Prot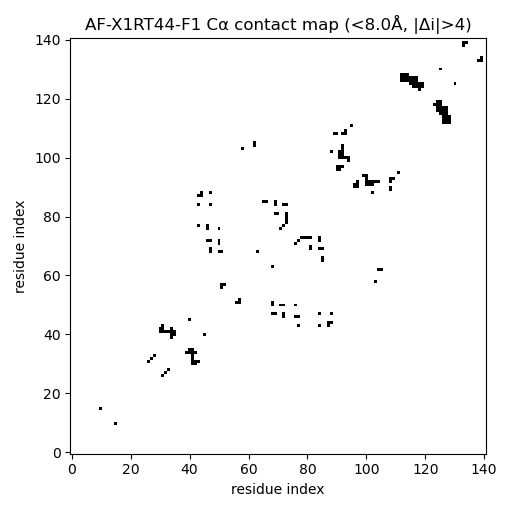ein AF-X1RT44-F1 (afdb_monomer)

Sequence (141 aa):
MDEDIKKEETRTIESEMKRAFIDYSMSVIMSRALPDVRDGLKPVHRRILYAMNDMGMTHEKAYKKSARIVGETLGKYHPHGDQAVYDSMVRMAQEFSLRYPLVDGQGNFGCFTKDTKVALTDGRNLSFEELIEESRKGIKN

Foldseek 3Di:
DDDPPPDDDDDDPVVVVVVVVCVVVVCCVPQPDAADPVPRDHQLVVLLVVLCVVVVVDPVDDDDDLVVSLVSSCVPPNVDDSVVNSLSLLLLCDVVNDVDRPDPDPDDSDDPQQPQFDQDPVRDGDGVVRVVVCVVVVNDD

Nearest PDB structures (foldseek):
  6qx2-assembly2_J  TM=9.831E-01  e=4.732E-11  Staphylococcus aureus
  5cdn-assembly2_R  TM=9.763E-01  e=5.640E-11  Staphylococcus aureus
  6fqv-assembly1_C  TM=9.835E-01  e=1.073E-10  Staphylococcus aureus subsp. aureus N315
  5cdo-assembly2_R  TM=9.773E-01  e=8.011E-11  Staphylococcus aureus subsp. aureus N315
  6qx2-assembly1_A  TM=9.821E-01  e=1.279E-10  Staphylococcus aureus

Solvent-accessible surface area (backbone atoms only — not comparable to full-atom values): 8747 Å² total; per-residue (Å²): 138,79,79,84,74,78,79,80,80,87,73,57,66,69,61,49,52,54,48,56,50,49,57,51,51,53,48,39,50,69,64,53,72,44,53,43,90,90,76,65,44,30,58,68,58,52,39,47,56,48,41,36,54,76,73,61,67,46,93,89,52,80,89,72,64,65,67,56,57,41,49,50,21,37,75,74,71,38,96,60,65,63,64,64,50,46,53,53,50,42,48,32,39,24,67,90,75,26,99,72,52,83,41,91,72,93,76,90,68,78,64,84,44,56,80,45,57,44,79,44,97,87,75,48,71,44,21,53,52,57,49,53,51,39,48,74,72,66,57,76,131

Structure (mmCIF, N/CA/C/O backbone):
data_AF-X1RT44-F1
#
_entry.id   AF-X1RT44-F1
#
loop_
_atom_site.group_PDB
_atom_site.id
_atom_site.type_symbol
_atom_site.label_atom_id
_atom_site.label_alt_id
_atom_site.label_comp_id
_atom_site.label_asym_id
_atom_site.label_entity_id
_atom_site.label_seq_id
_atom_site.pdbx_PDB_ins_code
_atom_site.Cartn_x
_atom_site.Cartn_y
_atom_site.Cartn_z
_atom_site.occupancy
_atom_site.B_iso_or_equiv
_atom_site.auth_seq_id
_atom_site.auth_comp_id
_atom_site.auth_asym_id
_atom_site.auth_atom_id
_atom_site.pdbx_PDB_model_num
ATOM 1 N N . MET A 1 1 ? -39.306 34.942 14.128 1.00 47.59 1 MET A N 1
ATOM 2 C CA . MET A 1 1 ? -37.873 34.871 13.769 1.00 47.59 1 MET A CA 1
ATOM 3 C C . MET A 1 1 ? -37.251 34.133 14.933 1.00 47.59 1 MET A C 1
ATOM 5 O O . MET A 1 1 ? -36.691 34.750 15.823 1.00 47.59 1 MET A O 1
ATOM 9 N N . ASP A 1 2 ? -37.569 32.843 15.009 1.00 46.25 2 ASP A N 1
ATOM 10 C CA . ASP A 1 2 ? -37.251 31.999 16.155 1.00 46.25 2 ASP A CA 1
ATOM 11 C C . ASP A 1 2 ? -35.874 31.402 15.908 1.00 46.25 2 ASP A C 1
ATOM 13 O O . ASP A 1 2 ? -35.640 30.751 14.891 1.00 46.25 2 ASP A O 1
ATOM 17 N N . GLU A 1 3 ? -34.943 31.737 16.793 1.00 57.00 3 GLU A N 1
ATOM 18 C CA . GLU A 1 3 ? -33.577 31.242 16.763 1.00 57.00 3 GLU A CA 1
ATOM 19 C C . GLU A 1 3 ? -33.584 29.726 16.988 1.00 57.00 3 GLU A C 1
ATOM 21 O O . GLU A 1 3 ? -34.063 29.235 18.012 1.00 57.00 3 GLU A O 1
ATOM 26 N N . ASP A 1 4 ? -33.030 28.981 16.030 1.00 58.16 4 ASP A N 1
ATOM 27 C CA . ASP A 1 4 ? -32.681 27.570 16.180 1.00 58.16 4 ASP A CA 1
ATOM 28 C C . ASP A 1 4 ? -31.611 27.428 17.275 1.00 58.16 4 ASP A C 1
ATOM 30 O O . ASP A 1 4 ? -30.402 27.424 17.019 1.00 58.16 4 ASP A O 1
ATOM 34 N N . ILE A 1 5 ? -32.054 27.325 18.528 1.00 60.72 5 ILE A N 1
ATOM 35 C CA . ILE A 1 5 ? -31.194 26.994 19.663 1.00 60.72 5 ILE A CA 1
ATOM 36 C C . ILE A 1 5 ? -30.659 25.579 19.419 1.00 60.72 5 ILE A C 1
ATOM 38 O O . ILE A 1 5 ? -31.374 24.587 19.580 1.00 60.72 5 ILE A O 1
ATOM 42 N N . LYS A 1 6 ? -29.383 25.475 19.023 1.00 62.50 6 LYS A N 1
ATOM 43 C CA . LYS A 1 6 ? -28.656 24.202 18.963 1.00 62.50 6 LYS A CA 1
ATOM 44 C C . LYS A 1 6 ? -28.760 23.521 20.325 1.00 62.50 6 LYS A C 1
ATOM 46 O O . LYS A 1 6 ? -28.159 23.965 21.298 1.00 62.50 6 LYS A O 1
ATOM 51 N N . LYS A 1 7 ? -29.533 22.438 20.384 1.00 63.66 7 LYS A N 1
ATOM 52 C CA . LYS A 1 7 ? -29.657 21.586 21.566 1.00 63.66 7 LYS A CA 1
ATOM 53 C C . LYS A 1 7 ? -28.289 20.964 21.848 1.00 63.66 7 LYS A C 1
ATOM 55 O O . LYS A 1 7 ? -27.820 20.125 21.081 1.00 63.66 7 LYS A O 1
ATOM 60 N N . GLU A 1 8 ? -27.632 21.413 22.908 1.00 69.19 8 GLU A N 1
ATOM 61 C CA . GLU A 1 8 ? -26.353 20.861 23.343 1.00 69.19 8 GLU A CA 1
ATOM 62 C C . GLU A 1 8 ? -26.623 19.500 24.011 1.00 69.19 8 GLU A C 1
ATOM 64 O O . GLU A 1 8 ? -27.145 19.422 25.123 1.00 69.19 8 GLU A O 1
ATOM 69 N N . GLU A 1 9 ? -26.372 18.405 23.286 1.00 76.56 9 GLU A N 1
ATOM 70 C CA . GLU A 1 9 ? -26.477 17.048 23.833 1.00 76.56 9 GLU A CA 1
ATOM 71 C C . GLU A 1 9 ? -25.324 16.799 24.810 1.00 76.56 9 GLU A C 1
ATOM 73 O O . GLU A 1 9 ? -24.178 16.583 24.409 1.00 76.56 9 GLU A O 1
ATOM 78 N N . THR A 1 10 ? -25.626 16.780 26.106 1.00 81.50 10 THR A N 1
ATOM 79 C CA . THR A 1 10 ? -24.693 16.298 27.123 1.00 81.50 10 THR A CA 1
ATOM 80 C C . THR A 1 10 ? -24.521 14.788 26.992 1.00 81.50 10 THR A C 1
ATOM 82 O O . THR A 1 10 ? -25.464 14.009 27.129 1.00 81.50 10 THR A O 1
ATOM 85 N N . ARG A 1 11 ? -23.288 14.360 26.721 1.00 83.12 11 ARG A N 1
ATOM 86 C CA . ARG A 1 11 ? -22.910 12.949 26.589 1.00 83.12 11 ARG A CA 1
ATOM 87 C C . ARG A 1 11 ? -22.016 12.534 27.746 1.00 83.12 11 ARG A C 1
ATOM 89 O O . ARG A 1 11 ? -21.122 13.279 28.145 1.00 83.12 11 ARG A O 1
ATOM 96 N N . THR A 1 12 ? -22.244 11.343 28.294 1.00 91.69 12 THR A N 1
ATOM 97 C CA . THR A 1 12 ? -21.382 10.826 29.363 1.00 91.69 12 THR A CA 1
ATOM 98 C C . THR A 1 12 ? -20.059 10.349 28.773 1.00 91.69 12 THR A C 1
ATOM 100 O O . THR A 1 12 ? -20.040 9.674 27.744 1.00 91.69 12 THR A O 1
ATOM 103 N N . ILE A 1 13 ? -18.947 10.664 29.443 1.00 92.12 13 ILE A N 1
ATOM 104 C CA . ILE A 1 13 ? -17.603 10.279 28.983 1.00 92.12 13 ILE A CA 1
ATOM 105 C C . ILE A 1 13 ? -17.506 8.762 28.792 1.00 92.12 13 ILE A C 1
ATOM 107 O O . ILE A 1 13 ? -16.982 8.302 27.785 1.00 92.12 13 ILE A O 1
ATOM 111 N N . GLU A 1 14 ? -18.060 7.978 29.717 1.00 93.81 14 GLU A N 1
ATOM 112 C CA . GLU A 1 14 ? -18.010 6.516 29.657 1.00 93.81 14 GLU A CA 1
ATOM 113 C C . GLU A 1 14 ? -18.717 5.951 28.412 1.00 93.81 14 GLU A C 1
ATOM 115 O O . GLU A 1 14 ? -18.182 5.068 27.735 1.00 93.81 14 GLU A O 1
ATOM 120 N N . SER A 1 15 ? -19.891 6.493 28.059 1.00 90.69 15 SER A N 1
ATOM 121 C CA . SER A 1 15 ? -20.630 6.050 26.871 1.00 90.69 15 SER A CA 1
ATOM 122 C C . SER A 1 15 ? -19.931 6.455 25.572 1.00 90.69 15 SER A C 1
ATOM 124 O O . SER A 1 15 ? -19.809 5.630 24.662 1.00 90.69 15 SER A O 1
ATOM 126 N N . GLU A 1 16 ? -19.400 7.677 25.500 1.00 93.06 16 GLU A N 1
ATOM 127 C CA . GLU A 1 16 ? -18.677 8.165 24.323 1.00 93.06 16 GLU A CA 1
ATOM 128 C C . GLU A 1 16 ? -17.344 7.456 24.127 1.00 93.06 16 GLU A C 1
ATOM 130 O O . GLU A 1 16 ? -17.030 7.061 23.007 1.00 93.06 16 GLU A O 1
ATOM 135 N N . MET A 1 17 ? -16.585 7.205 25.197 1.00 95.19 17 MET A N 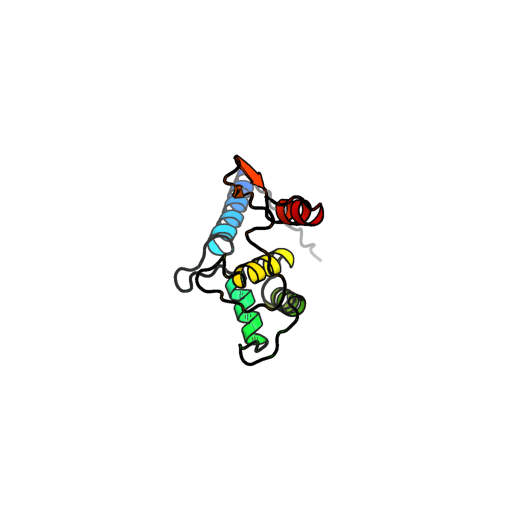1
ATOM 136 C CA . MET A 1 17 ? -15.339 6.443 25.109 1.00 95.19 17 MET A CA 1
ATOM 137 C C . MET A 1 17 ? -15.588 5.034 24.578 1.00 95.19 17 MET A C 1
ATOM 139 O O . MET A 1 17 ? -14.888 4.590 23.668 1.00 95.19 17 MET A O 1
ATOM 143 N N . LYS A 1 18 ? -16.606 4.335 25.099 1.00 94.06 18 LYS A N 1
ATOM 144 C CA . LYS A 1 18 ? -16.953 2.989 24.631 1.00 94.06 18 LYS A CA 1
ATOM 145 C C . LYS A 1 18 ? -17.365 3.000 23.160 1.00 94.06 18 LYS A C 1
ATOM 147 O O . LYS A 1 18 ? -16.902 2.155 22.394 1.00 94.06 18 LYS A O 1
ATOM 152 N N . ARG A 1 19 ? -18.201 3.959 22.758 1.00 93.94 19 ARG A N 1
ATOM 153 C CA . ARG A 1 19 ? -18.652 4.106 21.371 1.00 93.94 19 ARG A CA 1
ATOM 154 C C . ARG A 1 19 ? -17.491 4.415 20.427 1.00 93.94 19 ARG A C 1
ATOM 156 O O . ARG A 1 19 ? -17.280 3.671 19.477 1.00 93.94 19 ARG A O 1
ATOM 163 N N . ALA A 1 20 ? -16.714 5.458 20.714 1.00 94.38 20 ALA A N 1
ATOM 164 C CA . ALA A 1 20 ? -15.588 5.877 19.882 1.00 94.38 20 ALA A CA 1
ATOM 165 C C . ALA A 1 20 ? -14.541 4.764 19.740 1.00 94.38 20 ALA A C 1
ATOM 167 O O . ALA A 1 20 ? -14.015 4.536 18.648 1.00 94.38 20 ALA A O 1
ATOM 168 N N . PHE A 1 21 ? -14.274 4.033 20.827 1.00 95.69 21 PHE A N 1
ATOM 169 C CA . PHE A 1 21 ? -13.376 2.886 20.797 1.00 95.69 21 PHE A CA 1
ATOM 170 C C . PHE A 1 21 ? -13.890 1.783 19.867 1.00 95.69 21 PHE A C 1
ATOM 172 O O . PHE A 1 21 ? -13.132 1.294 19.028 1.00 95.69 21 PHE A O 1
ATOM 179 N N . ILE A 1 22 ? -15.164 1.398 19.985 1.00 96.25 22 ILE A N 1
ATOM 180 C CA . ILE A 1 22 ? -15.768 0.369 19.129 1.00 96.25 22 ILE A CA 1
ATOM 181 C C . ILE 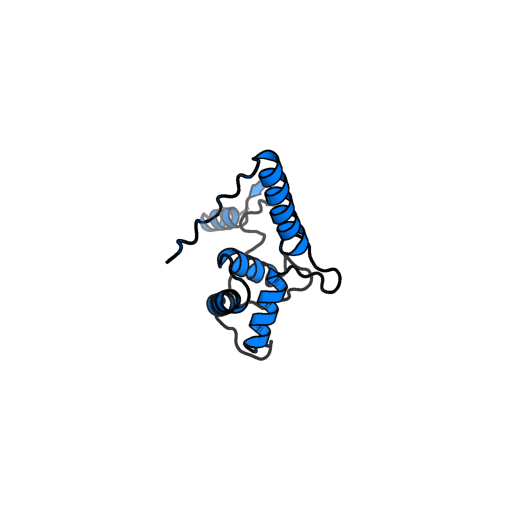A 1 22 ? -15.780 0.816 17.662 1.00 96.25 22 ILE A C 1
ATOM 183 O O . ILE A 1 22 ? -15.322 0.055 16.812 1.00 96.25 22 ILE A O 1
ATOM 187 N N . ASP A 1 23 ? -16.214 2.043 17.364 1.00 95.06 23 ASP A N 1
ATOM 188 C CA . ASP A 1 23 ? -16.304 2.565 15.994 1.00 95.06 23 ASP A CA 1
ATOM 189 C C . ASP A 1 23 ? -14.928 2.568 15.309 1.00 95.06 23 ASP A C 1
ATOM 191 O O . ASP A 1 23 ? -14.766 2.063 14.190 1.00 95.06 23 ASP A O 1
ATOM 195 N N . TYR A 1 24 ? -13.898 3.057 16.007 1.00 94.69 24 TYR A N 1
ATOM 196 C CA . TYR A 1 24 ? -12.536 3.037 15.484 1.00 94.69 24 TYR A CA 1
ATOM 197 C C . TYR A 1 24 ? -12.018 1.606 15.318 1.00 94.69 24 TYR A C 1
ATOM 199 O O . TYR A 1 24 ? -11.512 1.262 14.248 1.00 94.69 24 TYR A O 1
ATOM 207 N N . SER A 1 25 ? -12.182 0.750 16.328 1.00 96.38 25 SER A N 1
ATOM 208 C CA . SER A 1 25 ? -11.662 -0.625 16.300 1.00 96.38 25 SER A CA 1
ATOM 209 C C . SER A 1 25 ? -12.275 -1.424 15.156 1.00 96.38 25 SER A C 1
ATOM 211 O O . SER A 1 25 ? -11.570 -2.087 14.395 1.00 96.38 25 SER A O 1
ATOM 213 N N . MET A 1 26 ? -13.585 -1.292 14.982 1.00 95.06 26 MET A N 1
ATOM 214 C CA . MET A 1 26 ? -14.350 -1.959 13.939 1.00 95.06 26 MET A CA 1
ATOM 215 C C . MET A 1 26 ? -13.909 -1.473 12.548 1.00 95.06 26 MET A C 1
ATOM 217 O O . MET A 1 26 ? -13.663 -2.287 11.653 1.00 95.06 26 MET A O 1
ATOM 221 N N . SER A 1 27 ? -13.667 -0.164 12.385 1.00 92.69 27 SER A N 1
ATOM 222 C CA . SER A 1 27 ? -13.103 0.394 11.146 1.00 92.69 27 SER A CA 1
ATOM 223 C C . SER A 1 27 ? -11.703 -0.149 10.822 1.00 92.69 27 SER A C 1
ATOM 225 O O . SER A 1 27 ? -11.400 -0.437 9.662 1.00 92.69 27 SER A O 1
ATOM 227 N N . VAL A 1 28 ? -10.850 -0.339 11.835 1.00 93.88 28 VAL A N 1
ATOM 228 C CA . VAL A 1 28 ? -9.493 -0.873 11.659 1.00 93.88 28 VAL A CA 1
ATOM 229 C C . VAL A 1 28 ? -9.545 -2.332 11.227 1.00 93.88 28 VAL A C 1
ATOM 231 O O . VAL A 1 28 ? -8.849 -2.707 10.282 1.00 93.88 28 VAL A O 1
ATOM 234 N N . ILE A 1 29 ? -10.374 -3.141 11.889 1.00 92.81 29 ILE A N 1
ATOM 235 C CA . ILE A 1 29 ? -10.500 -4.575 11.617 1.00 92.81 29 ILE A CA 1
ATOM 236 C C . ILE A 1 29 ? -10.977 -4.801 10.182 1.00 92.81 29 ILE A C 1
ATOM 238 O O . ILE A 1 29 ? -10.310 -5.507 9.426 1.00 92.81 29 ILE A O 1
ATOM 242 N N . MET A 1 30 ? -12.081 -4.162 9.790 1.00 89.38 30 MET A N 1
ATOM 243 C CA . MET A 1 30 ? -12.719 -4.426 8.496 1.00 89.38 30 MET A CA 1
ATOM 244 C C . MET A 1 30 ? -12.043 -3.716 7.323 1.00 89.38 30 MET A C 1
ATOM 246 O O . MET A 1 30 ? -11.937 -4.282 6.239 1.00 89.38 30 MET A O 1
ATOM 250 N N . SER A 1 31 ? -11.580 -2.479 7.517 1.00 88.31 31 SER A N 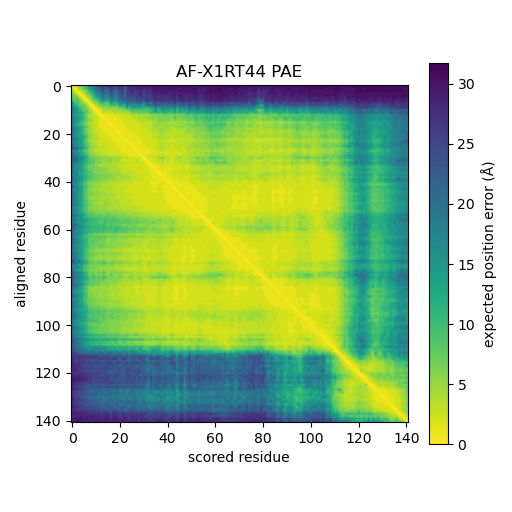1
ATOM 251 C CA . SER A 1 31 ? -11.202 -1.600 6.399 1.00 88.31 31 SER A CA 1
ATOM 252 C C . SER A 1 31 ? -9.709 -1.281 6.329 1.00 88.31 31 SER A C 1
ATOM 254 O O . SER A 1 31 ? -9.298 -0.457 5.508 1.00 88.31 31 SER A O 1
ATOM 256 N N . ARG A 1 32 ? -8.869 -1.912 7.162 1.00 91.38 32 ARG A N 1
ATOM 257 C CA . ARG A 1 32 ? -7.422 -1.637 7.172 1.00 91.38 32 ARG A CA 1
ATOM 258 C C . ARG A 1 32 ? -6.563 -2.871 7.423 1.00 91.38 32 ARG A C 1
ATOM 260 O O . ARG A 1 32 ? -5.642 -3.134 6.654 1.00 91.38 32 ARG A O 1
ATOM 267 N N . ALA A 1 33 ? -6.820 -3.586 8.513 1.00 91.31 33 ALA A N 1
ATOM 268 C CA . ALA A 1 33 ? -5.891 -4.572 9.046 1.00 91.31 33 ALA A CA 1
ATOM 269 C C . ALA A 1 33 ? -5.997 -5.931 8.350 1.00 91.31 33 ALA A C 1
ATOM 271 O O . ALA A 1 33 ? -4.961 -6.476 7.950 1.00 91.31 33 ALA A O 1
ATOM 272 N N . LEU A 1 34 ? -7.218 -6.456 8.201 1.00 93.56 34 LEU A N 1
ATOM 273 C CA . LEU A 1 34 ? -7.462 -7.797 7.676 1.00 93.56 34 LEU A CA 1
ATOM 274 C C . LEU A 1 34 ? -7.719 -7.783 6.158 1.00 93.56 34 LEU A C 1
ATOM 276 O O . LEU A 1 34 ? -8.342 -6.849 5.648 1.00 93.56 34 LEU A O 1
ATOM 280 N N . PRO A 1 35 ? -7.212 -8.786 5.420 1.00 95.44 35 PRO A N 1
ATOM 281 C CA . PRO A 1 35 ? -7.555 -8.982 4.016 1.00 95.44 35 PRO A CA 1
ATOM 282 C C . PRO A 1 35 ? -8.950 -9.603 3.855 1.00 95.44 35 PRO A C 1
ATOM 284 O O . PRO A 1 35 ? -9.456 -10.265 4.761 1.00 95.44 35 PRO A O 1
ATOM 287 N N . ASP A 1 36 ? -9.549 -9.422 2.679 1.00 95.19 36 ASP A N 1
ATOM 288 C CA . ASP A 1 36 ? -10.775 -10.134 2.300 1.00 95.19 36 ASP A CA 1
ATOM 289 C C . ASP A 1 36 ? -10.438 -11.577 1.891 1.00 95.19 36 ASP A C 1
ATOM 291 O O . ASP A 1 36 ? -9.420 -11.825 1.249 1.00 95.19 36 ASP A O 1
ATOM 295 N N . VAL A 1 37 ? -11.283 -12.542 2.254 1.00 96.56 37 VAL A N 1
ATOM 296 C CA . VAL A 1 37 ? -11.058 -13.969 1.967 1.00 96.56 37 VAL A CA 1
ATOM 297 C C . VAL A 1 37 ? -11.116 -14.299 0.472 1.00 96.56 37 VAL A C 1
ATOM 299 O O . VAL A 1 37 ? -10.507 -15.269 0.032 1.00 96.56 37 VAL A O 1
ATOM 302 N N . ARG A 1 38 ? -11.844 -13.504 -0.319 1.00 96.88 38 ARG A N 1
ATOM 303 C CA . ARG A 1 38 ? -12.091 -13.788 -1.740 1.00 96.88 38 ARG A CA 1
ATOM 304 C C . ARG A 1 38 ? -10.880 -13.498 -2.615 1.00 96.88 38 ARG A C 1
ATOM 306 O O . ARG A 1 38 ? -10.651 -14.210 -3.584 1.00 96.88 38 ARG A O 1
ATOM 313 N N . ASP A 1 39 ? -10.141 -12.442 -2.288 1.00 95.25 39 ASP A N 1
ATOM 314 C CA . ASP A 1 39 ? -8.985 -11.987 -3.065 1.00 95.25 39 ASP A CA 1
ATOM 315 C C . ASP A 1 39 ? -7.674 -11.972 -2.264 1.00 95.25 39 ASP A C 1
ATOM 317 O O . ASP A 1 39 ? -6.603 -11.826 -2.845 1.00 95.25 39 ASP A O 1
ATOM 321 N N . GLY A 1 40 ? -7.726 -12.128 -0.939 1.00 94.38 40 GLY A N 1
ATOM 322 C CA . GLY A 1 40 ? -6.557 -12.045 -0.065 1.00 94.38 40 GLY A CA 1
ATOM 323 C C . GLY A 1 40 ? -5.975 -10.633 0.058 1.00 94.38 40 GLY A C 1
ATOM 324 O O . GLY A 1 40 ? -4.886 -10.465 0.612 1.00 94.38 40 GLY A O 1
ATOM 325 N N . LEU A 1 41 ? -6.664 -9.597 -0.435 1.00 96.00 41 LEU A N 1
ATOM 326 C CA . LEU A 1 41 ? -6.141 -8.236 -0.508 1.00 96.00 41 LEU A CA 1
ATOM 327 C C . LEU A 1 41 ? -6.693 -7.344 0.604 1.00 96.00 41 LEU A C 1
ATOM 329 O O . LEU A 1 41 ? -7.892 -7.301 0.899 1.00 96.00 41 LEU A O 1
ATOM 333 N N . LYS A 1 42 ? -5.796 -6.535 1.177 1.00 95.25 42 LYS A N 1
ATOM 334 C CA . LYS A 1 42 ? -6.179 -5.397 2.016 1.00 95.25 42 LYS A CA 1
ATOM 335 C C . LYS A 1 42 ? -6.746 -4.270 1.144 1.00 95.25 42 LYS A C 1
ATOM 337 O O . LYS A 1 42 ? -6.360 -4.152 -0.024 1.00 95.25 42 LYS A O 1
ATOM 342 N N . PRO A 1 43 ? -7.580 -3.371 1.698 1.00 95.00 43 PRO A N 1
ATOM 343 C CA . PRO A 1 43 ? -8.172 -2.277 0.926 1.00 95.00 43 PRO A CA 1
ATOM 344 C C . PRO A 1 43 ? -7.159 -1.384 0.198 1.00 95.00 43 PRO A C 1
ATOM 346 O O . PRO A 1 43 ? -7.442 -0.931 -0.907 1.00 95.00 43 PRO A O 1
ATOM 349 N N . VAL A 1 44 ? -5.967 -1.160 0.766 1.00 96.19 44 VAL A N 1
ATOM 350 C CA . VAL A 1 44 ? -4.905 -0.377 0.108 1.00 96.19 44 VAL A CA 1
ATOM 351 C C . VAL A 1 44 ? -4.379 -1.057 -1.161 1.00 96.19 44 VAL A C 1
ATOM 353 O O . VAL A 1 44 ? -4.303 -0.402 -2.196 1.00 96.19 44 VAL A O 1
ATOM 356 N N . HIS A 1 45 ? -4.121 -2.370 -1.129 1.00 96.81 45 HIS A N 1
ATOM 357 C CA . HIS A 1 45 ? -3.645 -3.120 -2.297 1.00 96.81 45 HIS A CA 1
ATOM 358 C C . HIS A 1 45 ? -4.675 -3.076 -3.427 1.00 96.81 45 HIS A C 1
ATOM 360 O O . HIS A 1 45 ? -4.342 -2.757 -4.565 1.00 96.81 45 HIS A O 1
ATOM 366 N N . ARG A 1 46 ? -5.952 -3.312 -3.093 1.00 96.75 46 ARG A N 1
ATOM 367 C CA . ARG A 1 46 ? -7.052 -3.300 -4.066 1.00 96.75 46 ARG A CA 1
ATOM 368 C C . ARG A 1 46 ? -7.192 -1.944 -4.756 1.00 96.75 46 ARG A C 1
ATOM 370 O O . ARG A 1 46 ? -7.353 -1.893 -5.968 1.00 96.75 46 ARG A O 1
ATOM 377 N N . ARG A 1 47 ? -7.094 -0.846 -3.998 1.00 96.88 47 ARG A N 1
ATOM 378 C CA . ARG A 1 47 ? -7.176 0.521 -4.538 1.00 96.88 47 ARG A CA 1
ATOM 379 C C . ARG A 1 47 ? -6.011 0.843 -5.476 1.00 96.88 47 ARG A C 1
ATOM 381 O O . ARG A 1 47 ? -6.255 1.427 -6.523 1.00 96.88 47 ARG A O 1
ATOM 388 N N . ILE A 1 48 ? -4.787 0.431 -5.134 1.00 96.94 48 ILE A N 1
ATOM 389 C CA . ILE A 1 48 ? -3.603 0.625 -5.989 1.00 96.94 48 ILE A CA 1
ATOM 390 C C . ILE A 1 48 ? -3.773 -0.125 -7.312 1.00 96.94 48 ILE A C 1
ATOM 392 O O . ILE A 1 48 ? -3.663 0.477 -8.376 1.00 96.94 48 ILE A O 1
ATOM 396 N N . LEU A 1 49 ? -4.096 -1.420 -7.254 1.00 96.62 49 LEU A N 1
ATOM 397 C CA . LEU A 1 49 ? -4.268 -2.243 -8.455 1.00 96.62 49 LEU A CA 1
ATOM 398 C C . LEU A 1 49 ? -5.431 -1.743 -9.321 1.00 96.62 49 LEU A C 1
ATOM 400 O O . LEU A 1 49 ? -5.322 -1.704 -10.545 1.00 96.62 49 LEU A O 1
ATOM 404 N N . TYR A 1 50 ? -6.522 -1.298 -8.693 1.00 96.88 50 TYR A N 1
ATOM 405 C CA . TYR A 1 50 ? -7.651 -0.713 -9.408 1.00 96.88 50 TYR A CA 1
ATOM 406 C C . TYR A 1 50 ? -7.283 0.611 -10.089 1.00 96.88 50 TYR A C 1
ATOM 408 O O . TYR A 1 50 ? -7.610 0.796 -11.257 1.00 96.88 50 TYR A O 1
ATOM 416 N N . ALA A 1 51 ? -6.550 1.500 -9.411 1.00 96.69 51 ALA A N 1
ATOM 417 C CA . ALA A 1 51 ? -6.061 2.741 -10.008 1.00 96.69 51 ALA A CA 1
ATOM 418 C C . ALA A 1 51 ? -5.114 2.471 -11.189 1.00 96.69 51 ALA A C 1
ATOM 420 O O . ALA A 1 51 ? -5.234 3.102 -12.235 1.00 96.69 51 ALA A O 1
ATOM 421 N N . MET A 1 52 ? -4.211 1.492 -11.061 1.00 95.94 52 MET A N 1
ATOM 422 C CA . MET A 1 52 ? -3.339 1.065 -12.161 1.00 95.94 52 MET A CA 1
ATOM 423 C C . MET A 1 52 ? -4.148 0.551 -13.359 1.00 95.94 52 MET A C 1
ATOM 425 O O . MET A 1 52 ? -3.835 0.901 -14.497 1.00 95.94 52 MET A O 1
ATOM 429 N N . ASN A 1 53 ? -5.211 -0.217 -13.111 1.00 95.50 53 ASN A N 1
ATOM 430 C CA . ASN A 1 53 ? -6.113 -0.694 -14.156 1.00 95.50 53 ASN A CA 1
ATOM 431 C C . ASN A 1 53 ? -6.910 0.446 -14.820 1.00 95.50 53 ASN A C 1
ATOM 433 O O . ASN A 1 53 ? -6.974 0.491 -16.045 1.00 95.50 53 ASN A O 1
ATOM 437 N N . ASP A 1 54 ? -7.450 1.398 -14.049 1.00 95.62 54 ASP A N 1
ATOM 438 C CA . ASP A 1 54 ? -8.177 2.579 -14.561 1.00 95.62 54 ASP A CA 1
ATOM 439 C C . ASP A 1 54 ? -7.274 3.466 -15.437 1.00 95.62 54 ASP A C 1
ATOM 441 O O . ASP A 1 54 ? -7.665 3.953 -16.495 1.00 95.62 54 ASP A O 1
ATOM 445 N N . MET A 1 55 ? -6.000 3.596 -15.056 1.00 94.50 55 MET A N 1
ATOM 446 C CA . MET A 1 55 ? -4.969 4.270 -15.854 1.00 94.50 55 MET A CA 1
ATOM 447 C C . MET A 1 55 ? -4.494 3.445 -17.064 1.00 94.50 55 MET A C 1
ATOM 449 O O . MET A 1 55 ? -3.671 3.914 -17.860 1.00 94.50 55 MET A O 1
ATOM 453 N N . GLY A 1 56 ? -4.974 2.207 -17.197 1.00 93.81 56 GLY A N 1
ATOM 454 C CA . GLY A 1 56 ? -4.606 1.267 -18.243 1.00 93.81 56 GLY A CA 1
ATOM 455 C C . GLY A 1 56 ? -3.140 0.848 -18.192 1.00 93.81 56 GLY A C 1
ATOM 456 O O . GLY A 1 56 ? -2.541 0.691 -19.253 1.00 93.81 56 GLY A O 1
ATOM 457 N N . MET A 1 57 ? -2.537 0.725 -17.009 1.00 92.12 57 MET A N 1
ATOM 458 C CA . MET A 1 57 ? -1.163 0.245 -16.830 1.00 92.12 57 MET A CA 1
ATOM 459 C C . MET A 1 57 ? -1.111 -1.280 -16.914 1.00 92.12 57 MET A C 1
ATOM 461 O O . MET A 1 57 ? -1.076 -1.979 -15.905 1.00 92.12 57 MET A O 1
ATOM 465 N N . THR A 1 58 ? -1.132 -1.792 -18.138 1.00 93.25 58 THR A N 1
ATOM 466 C CA . THR A 1 58 ? -0.928 -3.211 -18.430 1.00 93.25 58 THR A CA 1
ATOM 467 C C . THR A 1 58 ? 0.549 -3.501 -18.695 1.00 93.25 58 THR A C 1
ATOM 469 O O . THR A 1 58 ? 1.317 -2.595 -19.016 1.00 93.25 58 THR A O 1
ATOM 472 N N . HIS A 1 59 ? 0.936 -4.773 -18.595 1.00 91.06 59 HIS A N 1
ATOM 473 C CA . HIS A 1 59 ? 2.313 -5.243 -18.797 1.00 91.06 59 HIS A CA 1
ATOM 474 C C . HIS A 1 59 ? 2.907 -4.889 -20.176 1.00 91.06 59 HIS A C 1
ATOM 476 O O . HIS A 1 59 ? 4.118 -4.791 -20.320 1.00 91.06 59 HIS A O 1
ATOM 482 N N . GLU A 1 60 ? 2.067 -4.672 -21.191 1.00 93.94 60 GLU A N 1
ATOM 483 C CA . GLU A 1 60 ? 2.495 -4.293 -22.545 1.00 93.94 60 GLU A CA 1
ATOM 484 C C . GLU A 1 60 ? 2.942 -2.826 -22.649 1.00 93.94 60 GLU A C 1
ATOM 486 O O . GLU A 1 60 ? 3.604 -2.433 -23.611 1.00 93.94 60 GLU A O 1
ATOM 491 N N . LYS A 1 61 ? 2.547 -1.975 -21.693 1.00 93.56 61 LYS A N 1
ATOM 492 C CA . LYS A 1 61 ? 2.818 -0.536 -21.746 1.00 93.56 61 LYS A CA 1
ATOM 493 C C . LYS A 1 61 ? 4.109 -0.186 -21.018 1.00 93.56 61 LYS A C 1
ATOM 495 O O . LYS A 1 61 ? 4.469 -0.778 -20.010 1.00 93.56 61 LYS A O 1
ATOM 500 N N . ALA A 1 62 ? 4.766 0.872 -21.492 1.00 94.38 62 ALA A N 1
ATOM 501 C CA . ALA A 1 62 ? 5.973 1.395 -20.861 1.00 94.38 62 ALA A CA 1
ATOM 502 C C . ALA A 1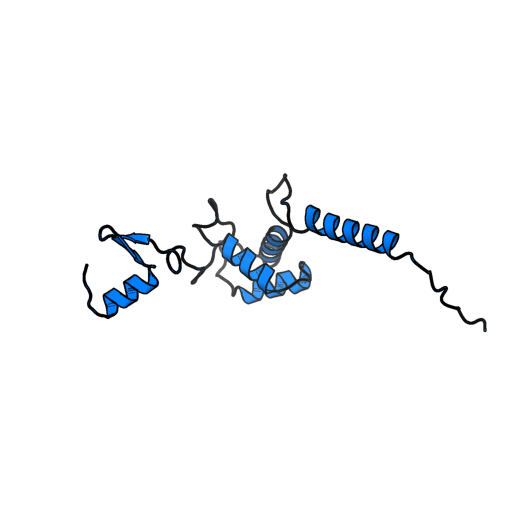 62 ? 5.734 1.834 -19.405 1.00 94.38 62 ALA A C 1
ATOM 504 O O . ALA A 1 62 ? 4.715 2.475 -19.104 1.00 94.38 62 ALA A O 1
ATOM 505 N N . TYR A 1 63 ? 6.731 1.582 -18.550 1.00 94.81 63 TYR A N 1
ATOM 506 C CA . TYR A 1 63 ? 6.730 1.962 -17.138 1.00 94.81 63 TYR A CA 1
ATOM 507 C C . TYR A 1 63 ? 6.394 3.443 -16.930 1.00 94.81 63 TYR A C 1
ATOM 509 O O . TYR A 1 63 ? 6.757 4.331 -17.713 1.00 94.81 63 TYR A O 1
ATOM 517 N N . LYS A 1 64 ? 5.684 3.722 -15.835 1.00 94.38 64 LYS A N 1
ATOM 518 C CA . LYS A 1 64 ? 5.291 5.071 -15.419 1.00 94.38 64 LYS A CA 1
ATOM 519 C C . LYS A 1 64 ? 5.863 5.376 -14.042 1.00 94.38 64 LYS A C 1
ATOM 521 O O . LYS A 1 64 ? 6.122 4.485 -13.245 1.00 94.38 64 LYS A O 1
ATOM 526 N N . LYS A 1 65 ? 6.049 6.667 -13.761 1.00 95.62 65 LYS A N 1
ATOM 527 C CA . LYS A 1 65 ? 6.574 7.132 -12.473 1.00 95.62 65 LYS A CA 1
ATOM 528 C C . LYS A 1 65 ? 5.636 6.722 -11.334 1.00 95.62 65 LYS A C 1
ATOM 530 O O . LYS A 1 65 ? 4.453 7.059 -11.379 1.00 95.62 65 LYS A O 1
ATOM 535 N N . SER A 1 66 ? 6.192 6.121 -10.285 1.00 94.75 66 SER A N 1
ATOM 536 C CA . SER A 1 66 ? 5.478 5.696 -9.073 1.00 94.75 66 SER A CA 1
ATOM 537 C C . SER A 1 66 ? 4.636 6.815 -8.450 1.00 94.75 66 SER A C 1
ATOM 539 O O . SER A 1 66 ? 3.481 6.596 -8.098 1.00 94.75 66 SER A O 1
ATOM 541 N N . ALA A 1 67 ? 5.161 8.046 -8.416 1.00 95.88 67 ALA A N 1
ATOM 542 C CA . ALA A 1 67 ? 4.450 9.219 -7.896 1.00 95.88 67 ALA A CA 1
ATOM 543 C C . ALA A 1 67 ? 3.113 9.492 -8.610 1.00 95.88 67 ALA A C 1
ATOM 545 O O . ALA A 1 67 ? 2.173 9.983 -7.993 1.00 95.88 67 ALA A O 1
ATOM 546 N N . ARG A 1 68 ? 2.999 9.142 -9.900 1.00 95.56 68 ARG A N 1
ATOM 547 C CA . ARG A 1 68 ? 1.753 9.305 -10.657 1.00 95.56 68 ARG A CA 1
ATOM 548 C C . ARG A 1 68 ? 0.686 8.311 -10.195 1.00 95.56 68 ARG A C 1
ATOM 550 O O . ARG A 1 68 ? -0.466 8.697 -10.053 1.00 95.56 68 ARG A O 1
ATOM 557 N N . ILE A 1 69 ? 1.074 7.059 -9.945 1.00 95.19 69 ILE A N 1
ATOM 558 C CA . ILE A 1 69 ? 0.170 6.005 -9.452 1.00 95.19 69 ILE A CA 1
ATOM 559 C C . ILE A 1 69 ? -0.301 6.343 -8.036 1.00 95.19 69 ILE A C 1
ATOM 561 O O . ILE A 1 69 ? -1.490 6.246 -7.734 1.00 95.19 69 ILE A O 1
ATOM 565 N N . VAL A 1 70 ? 0.626 6.792 -7.183 1.00 96.75 70 VAL A N 1
ATOM 566 C CA . VAL A 1 70 ? 0.315 7.242 -5.821 1.00 96.75 70 VAL A CA 1
ATOM 567 C C . VAL A 1 70 ? -0.663 8.417 -5.862 1.00 96.75 70 VAL A C 1
ATOM 569 O O . VAL A 1 70 ? -1.715 8.339 -5.236 1.00 96.75 70 VAL A O 1
ATOM 572 N N . GLY A 1 71 ? -0.380 9.454 -6.657 1.00 96.44 71 GLY A N 1
ATOM 573 C CA . GLY A 1 71 ? -1.259 10.619 -6.791 1.00 96.44 71 GLY A CA 1
ATOM 574 C C . GLY A 1 71 ? -2.671 10.265 -7.264 1.00 96.44 71 GLY A C 1
ATOM 575 O O . GLY A 1 71 ? -3.646 10.728 -6.676 1.00 96.44 71 GLY A O 1
ATOM 576 N N . GLU A 1 72 ? -2.794 9.390 -8.265 1.00 96.12 72 GLU A N 1
ATOM 577 C CA . GLU A 1 72 ? -4.098 8.932 -8.760 1.00 96.12 72 GLU A CA 1
ATOM 578 C C . GLU A 1 72 ? -4.875 8.154 -7.690 1.00 96.12 72 GLU A C 1
ATOM 580 O O . GLU A 1 72 ? -6.064 8.390 -7.459 1.00 96.12 72 GLU A O 1
ATOM 585 N N . THR A 1 73 ? -4.187 7.242 -6.999 1.00 96.94 73 THR A N 1
ATOM 586 C CA . THR A 1 73 ? -4.787 6.414 -5.948 1.00 96.94 73 THR A CA 1
ATOM 587 C C . THR A 1 73 ? -5.317 7.284 -4.813 1.00 96.94 73 THR A C 1
ATOM 589 O O . THR A 1 73 ? -6.422 7.044 -4.326 1.00 96.94 73 THR A O 1
ATOM 592 N N . LEU A 1 74 ? -4.562 8.311 -4.417 1.00 96.00 74 LEU A N 1
ATOM 593 C CA . LEU A 1 74 ? -4.967 9.255 -3.379 1.00 96.00 74 LEU A CA 1
ATOM 594 C C . LEU A 1 74 ? -6.151 10.116 -3.807 1.00 96.00 74 LEU A C 1
ATOM 596 O O . LEU A 1 74 ? -7.121 10.237 -3.062 1.00 96.00 74 LEU A O 1
ATOM 600 N N . GLY A 1 75 ? -6.079 10.678 -5.016 1.00 94.44 75 GLY A N 1
ATOM 601 C CA . GLY A 1 75 ? -7.088 11.602 -5.522 1.00 94.44 75 GLY A CA 1
ATOM 602 C C . GLY A 1 75 ? -8.458 10.955 -5.708 1.00 94.44 75 GLY A C 1
ATOM 603 O O . GLY A 1 75 ? -9.474 11.598 -5.458 1.00 94.44 75 GLY A O 1
ATOM 604 N N . LYS A 1 76 ? -8.496 9.682 -6.120 1.00 95.62 76 LYS A N 1
ATOM 605 C CA . LYS A 1 76 ? -9.752 8.994 -6.452 1.00 95.62 76 LYS A CA 1
ATOM 606 C C . LYS A 1 76 ? -10.228 7.983 -5.412 1.00 95.62 76 LYS A C 1
ATOM 608 O O . LYS A 1 76 ? -11.434 7.822 -5.247 1.00 95.62 76 LYS A O 1
ATOM 613 N N . TYR A 1 77 ? -9.324 7.262 -4.742 1.00 95.75 77 TYR A N 1
ATOM 614 C CA . TYR A 1 77 ? -9.699 6.024 -4.040 1.00 95.75 77 TYR A CA 1
ATOM 615 C C . TYR A 1 77 ? -9.233 5.929 -2.581 1.00 95.75 77 TYR A C 1
ATOM 617 O O . TYR A 1 77 ? -9.811 5.157 -1.811 1.00 95.75 77 TYR A O 1
ATOM 625 N N . HIS A 1 78 ? -8.183 6.647 -2.178 1.00 94.81 78 HIS A N 1
ATOM 626 C CA . HIS A 1 78 ? -7.528 6.459 -0.883 1.00 94.81 78 HIS A CA 1
ATOM 627 C C . HIS A 1 78 ? -7.234 7.798 -0.180 1.00 94.81 78 HIS A C 1
ATOM 629 O O . HIS A 1 78 ? -6.153 8.345 -0.354 1.00 94.81 78 HIS A O 1
ATOM 635 N N . PRO A 1 79 ? -8.136 8.312 0.677 1.00 92.81 79 PRO A N 1
ATOM 636 C CA . PRO A 1 79 ? -7.989 9.624 1.319 1.00 92.81 79 PRO A CA 1
ATOM 637 C C . PRO A 1 79 ? -7.071 9.584 2.560 1.00 92.81 79 PRO A C 1
ATOM 639 O O . PRO A 1 79 ? -7.408 10.111 3.620 1.00 92.81 79 PRO A O 1
ATOM 642 N N . HIS A 1 80 ? -5.935 8.892 2.471 1.00 90.88 80 HIS A N 1
ATOM 643 C CA . HIS A 1 80 ? -4.952 8.782 3.557 1.00 90.88 80 HIS A CA 1
ATOM 644 C C . HIS A 1 80 ? -3.548 9.131 3.047 1.00 90.88 80 HIS A C 1
ATOM 646 O O . HIS A 1 80 ? -3.406 9.592 1.925 1.00 90.88 80 HIS A O 1
ATOM 652 N N . GLY A 1 81 ? -2.514 8.967 3.874 1.00 91.69 81 GLY A N 1
ATOM 653 C CA . GLY A 1 81 ? -1.151 9.375 3.522 1.00 91.69 81 GLY A CA 1
ATOM 654 C C . GLY A 1 81 ? -0.602 8.690 2.265 1.00 91.69 81 GLY A C 1
ATOM 655 O O . GLY A 1 81 ? -0.821 7.498 2.037 1.00 91.69 81 GLY A O 1
ATOM 656 N N . ASP A 1 82 ? 0.163 9.449 1.487 1.00 94.88 82 ASP A N 1
ATOM 657 C CA . ASP A 1 82 ? 0.887 9.001 0.297 1.00 94.88 82 ASP A CA 1
ATOM 658 C C . ASP A 1 82 ? 1.921 7.919 0.616 1.00 94.88 82 ASP A C 1
ATOM 660 O O . ASP A 1 82 ? 2.033 6.935 -0.117 1.00 94.88 82 ASP A O 1
ATOM 664 N N . GLN A 1 83 ? 2.599 8.050 1.756 1.00 94.50 83 GLN A N 1
ATOM 665 C CA . GLN A 1 83 ? 3.585 7.089 2.234 1.00 94.50 83 GLN A CA 1
ATOM 666 C C . GLN A 1 83 ? 3.004 5.673 2.352 1.00 94.50 83 GLN A C 1
ATOM 668 O O . GLN A 1 83 ? 3.590 4.720 1.847 1.00 94.50 83 GLN A O 1
ATOM 673 N N . ALA A 1 84 ? 1.805 5.523 2.925 1.00 92.25 84 ALA A N 1
ATOM 674 C CA . ALA A 1 84 ? 1.176 4.210 3.087 1.00 92.25 84 ALA A CA 1
ATOM 675 C C . ALA A 1 84 ? 0.868 3.538 1.737 1.00 92.25 84 ALA A C 1
ATOM 677 O O . ALA A 1 84 ? 0.965 2.313 1.609 1.00 92.25 84 ALA A O 1
ATOM 678 N N . VAL A 1 85 ? 0.501 4.333 0.728 1.00 96.50 85 VAL A N 1
ATOM 679 C CA . VAL A 1 85 ? 0.236 3.854 -0.634 1.00 96.50 85 VAL A CA 1
ATOM 680 C C . VAL A 1 85 ? 1.543 3.460 -1.318 1.00 96.50 85 VAL A C 1
ATOM 682 O O . VAL A 1 85 ? 1.629 2.370 -1.886 1.00 96.50 85 VAL A O 1
ATOM 685 N N . TYR A 1 86 ? 2.565 4.313 -1.232 1.00 96.19 86 TYR A N 1
ATOM 686 C CA . TYR A 1 86 ? 3.874 4.056 -1.822 1.00 96.19 86 TYR A CA 1
ATOM 687 C C . TYR A 1 86 ? 4.533 2.807 -1.229 1.00 96.19 86 TYR A C 1
ATOM 689 O O . TYR A 1 86 ? 4.913 1.914 -1.982 1.00 96.19 86 TYR A O 1
ATOM 697 N N . ASP A 1 87 ? 4.579 2.684 0.097 1.00 94.50 87 ASP A N 1
ATOM 698 C CA . ASP A 1 87 ? 5.195 1.543 0.783 1.00 94.50 87 ASP A CA 1
ATOM 699 C C . ASP A 1 87 ? 4.479 0.229 0.444 1.00 94.50 87 ASP A C 1
ATOM 701 O O . ASP A 1 87 ? 5.114 -0.799 0.192 1.00 94.50 87 ASP A O 1
ATOM 705 N N . SER A 1 88 ? 3.144 0.267 0.369 1.00 95.62 88 SER A N 1
ATOM 706 C CA . SER A 1 88 ? 2.343 -0.888 -0.047 1.00 95.62 88 SER A CA 1
ATOM 707 C C . SER A 1 88 ? 2.647 -1.293 -1.492 1.00 95.62 88 SER A C 1
ATOM 709 O O . SER A 1 88 ? 2.784 -2.479 -1.782 1.00 95.62 88 SER A O 1
ATOM 711 N N . MET A 1 89 ? 2.782 -0.321 -2.398 1.00 95.69 89 MET A N 1
ATOM 712 C CA . MET A 1 89 ? 3.126 -0.568 -3.799 1.00 95.69 89 MET A CA 1
ATOM 713 C C . MET A 1 89 ? 4.542 -1.132 -3.946 1.00 95.69 89 MET A C 1
ATOM 715 O O . MET A 1 89 ? 4.731 -2.112 -4.660 1.00 95.69 89 MET A O 1
ATOM 719 N N . VAL A 1 90 ? 5.520 -0.563 -3.234 1.00 95.19 90 VAL A N 1
ATOM 720 C CA . VAL A 1 90 ? 6.907 -1.047 -3.229 1.00 95.19 90 VAL A CA 1
ATOM 721 C C . VAL A 1 90 ? 6.965 -2.495 -2.757 1.00 95.19 90 VAL A C 1
ATOM 723 O O . VAL A 1 90 ? 7.590 -3.328 -3.408 1.00 95.19 90 VAL A O 1
ATOM 726 N N . ARG A 1 91 ? 6.252 -2.835 -1.680 1.00 94.06 91 ARG A N 1
ATOM 727 C CA . ARG A 1 91 ? 6.210 -4.206 -1.161 1.00 94.06 91 ARG A CA 1
ATOM 728 C C . ARG A 1 91 ? 5.560 -5.195 -2.128 1.00 94.06 91 ARG A C 1
ATOM 730 O O . ARG A 1 91 ? 5.966 -6.353 -2.163 1.00 94.06 91 ARG A O 1
ATOM 737 N N . MET A 1 92 ? 4.584 -4.749 -2.922 1.00 96.12 92 MET A N 1
ATOM 738 C CA . MET A 1 92 ? 3.964 -5.574 -3.966 1.00 96.12 92 MET A CA 1
ATOM 739 C C . MET A 1 92 ? 4.879 -5.849 -5.168 1.00 96.12 92 MET A C 1
ATOM 741 O O . MET A 1 92 ? 4.600 -6.792 -5.909 1.00 96.12 92 MET A O 1
ATOM 745 N N . ALA A 1 93 ? 5.946 -5.061 -5.337 1.00 95.25 93 ALA A N 1
ATOM 746 C CA . ALA A 1 93 ? 6.951 -5.222 -6.389 1.00 95.25 93 ALA A CA 1
ATOM 747 C C . ALA A 1 93 ? 8.206 -5.998 -5.946 1.00 95.25 93 ALA A C 1
ATOM 749 O O . ALA A 1 93 ? 9.035 -6.372 -6.768 1.00 95.25 93 ALA A O 1
ATOM 750 N N . GLN A 1 94 ? 8.370 -6.250 -4.647 1.00 93.69 94 GLN A N 1
ATOM 751 C CA . GLN A 1 94 ? 9.531 -6.955 -4.105 1.00 93.69 94 GLN A CA 1
ATOM 752 C C . GLN A 1 94 ? 9.376 -8.480 -4.220 1.00 93.69 94 GLN A C 1
ATOM 754 O O . GLN A 1 94 ? 8.591 -9.087 -3.487 1.00 93.69 94 GLN A O 1
ATOM 759 N N . GLU A 1 95 ? 10.208 -9.115 -5.048 1.00 90.19 95 GLU A N 1
ATOM 760 C CA . GLU A 1 95 ? 10.251 -10.580 -5.226 1.00 90.19 95 GLU A CA 1
ATOM 761 C C . GLU A 1 95 ? 10.584 -11.353 -3.939 1.00 90.19 95 GLU A C 1
ATOM 763 O O . GLU A 1 95 ? 10.127 -12.475 -3.742 1.00 90.19 95 GLU A O 1
ATOM 768 N N . PHE A 1 96 ? 11.356 -10.755 -3.027 1.00 89.81 96 PHE A N 1
ATOM 769 C CA . PHE A 1 96 ? 11.685 -11.378 -1.740 1.00 89.81 96 PHE A CA 1
ATOM 770 C C . PHE A 1 96 ? 10.571 -11.226 -0.689 1.00 89.81 96 PHE A C 1
ATOM 772 O O . PHE A 1 96 ? 10.568 -11.951 0.304 1.00 89.81 96 PHE A O 1
ATOM 779 N N . SER A 1 97 ? 9.635 -10.288 -0.879 1.00 89.62 97 SER A N 1
ATOM 780 C CA . SER A 1 97 ? 8.518 -10.052 0.049 1.00 89.62 97 SER A CA 1
ATOM 781 C C . SER A 1 97 ? 7.287 -10.884 -0.301 1.00 89.62 97 SER A C 1
ATOM 783 O O . SER A 1 97 ? 6.553 -11.297 0.598 1.00 89.62 97 SER A O 1
ATOM 785 N N . LEU A 1 98 ? 7.033 -11.110 -1.592 1.00 91.81 98 LEU A N 1
ATOM 786 C CA . LEU A 1 98 ? 5.874 -11.851 -2.081 1.00 91.81 98 LEU A CA 1
ATOM 787 C C . LEU A 1 98 ? 6.307 -13.001 -2.976 1.00 91.81 98 LEU A C 1
ATOM 789 O O . LEU A 1 98 ? 7.113 -12.827 -3.880 1.00 91.81 98 LEU A O 1
ATOM 793 N N . ARG A 1 99 ? 5.678 -14.165 -2.786 1.00 94.94 99 ARG A N 1
ATOM 794 C CA . ARG A 1 99 ? 5.919 -15.329 -3.648 1.00 94.94 99 ARG A CA 1
ATOM 795 C C . ARG A 1 99 ? 5.587 -15.050 -5.117 1.00 94.94 99 ARG A C 1
ATOM 797 O O . ARG A 1 99 ? 6.278 -15.557 -5.993 1.00 94.94 99 ARG A O 1
ATOM 804 N N . TYR A 1 100 ? 4.529 -14.277 -5.353 1.00 95.94 100 TYR A N 1
ATOM 805 C CA . TYR A 1 100 ? 4.103 -13.815 -6.669 1.00 95.94 100 TYR A CA 1
ATOM 806 C C . TYR A 1 100 ? 3.871 -12.301 -6.589 1.00 95.94 100 TYR A C 1
ATOM 808 O O . TYR A 1 100 ? 2.846 -11.880 -6.042 1.00 95.94 100 TYR A O 1
ATOM 816 N N . PRO A 1 101 ? 4.829 -11.480 -7.050 1.00 95.06 101 PRO A N 1
ATOM 817 C CA . PRO A 1 101 ? 4.658 -10.034 -7.122 1.00 95.06 101 PRO A CA 1
ATOM 818 C C . PRO A 1 101 ? 3.445 -9.658 -7.973 1.00 95.06 101 PRO A C 1
ATOM 820 O O . PRO A 1 101 ? 3.182 -10.269 -9.008 1.00 95.06 101 PRO A O 1
ATOM 823 N N . LEU A 1 102 ? 2.701 -8.648 -7.523 1.00 95.44 102 LEU A N 1
ATOM 824 C CA . LEU A 1 102 ? 1.505 -8.152 -8.219 1.00 95.44 102 LEU A CA 1
ATOM 825 C C . LEU A 1 102 ? 1.794 -6.900 -9.052 1.00 95.44 102 LEU A C 1
ATOM 827 O O . LEU A 1 102 ? 0.984 -6.514 -9.892 1.00 95.44 102 LEU A O 1
ATOM 831 N N . VAL A 1 103 ? 2.927 -6.248 -8.793 1.00 95.56 103 VAL A N 1
ATOM 832 C CA . VAL A 1 103 ? 3.370 -5.035 -9.476 1.00 95.56 103 VAL A CA 1
ATOM 833 C C . VAL A 1 103 ? 4.750 -5.304 -10.051 1.00 95.56 103 VAL A C 1
ATOM 835 O O . VAL A 1 103 ? 5.624 -5.785 -9.341 1.00 95.56 103 VAL A O 1
ATOM 838 N N . ASP A 1 104 ? 4.944 -4.963 -11.319 1.00 94.94 104 ASP A N 1
ATOM 839 C CA . ASP A 1 104 ? 6.267 -4.950 -11.935 1.00 94.94 104 ASP A CA 1
ATOM 840 C C . ASP A 1 104 ? 6.856 -3.535 -11.856 1.00 94.94 104 ASP A C 1
ATOM 842 O O . ASP A 1 104 ? 6.215 -2.550 -12.240 1.00 94.94 104 ASP A O 1
ATOM 846 N N . GLY A 1 105 ? 8.059 -3.427 -11.296 1.00 92.69 105 GLY A N 1
ATOM 847 C CA . GLY A 1 105 ? 8.705 -2.165 -10.964 1.00 92.69 105 GLY A CA 1
ATOM 848 C C . GLY A 1 105 ? 10.115 -2.078 -11.533 1.00 92.69 105 GLY A C 1
ATOM 849 O O . GLY A 1 105 ? 10.939 -2.960 -11.324 1.00 92.69 105 GLY A O 1
ATOM 850 N N . GLN A 1 106 ? 10.429 -0.959 -12.190 1.00 93.00 106 GLN A N 1
ATOM 851 C CA . GLN A 1 106 ? 11.777 -0.669 -12.676 1.00 93.00 106 GLN A CA 1
ATOM 852 C C . GLN A 1 106 ? 12.493 0.312 -11.739 1.00 93.00 106 GLN A C 1
ATOM 854 O O . GLN A 1 106 ? 12.067 1.458 -11.585 1.00 93.00 106 GLN A O 1
ATOM 859 N N . GLY A 1 107 ? 13.603 -0.118 -11.134 1.00 90.62 107 GLY A N 1
ATOM 860 C CA . GLY A 1 107 ? 14.447 0.720 -10.278 1.00 90.62 107 GLY A CA 1
ATOM 861 C C . GLY A 1 107 ? 14.864 0.023 -8.985 1.00 90.62 107 GLY A C 1
ATOM 862 O O . GLY A 1 107 ? 14.834 -1.199 -8.884 1.00 90.62 107 GLY A O 1
ATOM 863 N N . ASN A 1 108 ? 15.264 0.807 -7.984 1.00 88.69 108 ASN A N 1
ATOM 864 C CA . ASN A 1 108 ? 15.621 0.280 -6.669 1.00 88.69 108 ASN A CA 1
ATOM 865 C C . ASN A 1 108 ? 14.375 0.183 -5.775 1.00 88.69 108 ASN A C 1
ATOM 867 O O . ASN A 1 108 ? 13.902 1.198 -5.265 1.00 88.69 108 ASN A O 1
ATOM 871 N N . PHE A 1 109 ? 13.880 -1.037 -5.566 1.00 89.62 109 PHE A N 1
ATOM 872 C CA . PHE A 1 109 ? 12.749 -1.345 -4.682 1.00 89.62 109 PHE A CA 1
ATOM 873 C C . PHE A 1 109 ? 13.197 -1.948 -3.341 1.00 89.62 109 PHE A C 1
ATOM 875 O O . PHE A 1 109 ? 12.431 -2.635 -2.671 1.00 89.62 109 PHE A O 1
ATOM 882 N N . GLY A 1 110 ? 14.431 -1.665 -2.921 1.00 84.19 110 GLY A N 1
ATOM 883 C CA . GLY A 1 110 ? 15.027 -2.201 -1.703 1.00 84.19 110 GLY A CA 1
ATOM 884 C C . GLY A 1 110 ? 15.758 -3.520 -1.937 1.00 84.19 110 GLY A C 1
ATOM 885 O O . GLY A 1 110 ? 15.597 -4.187 -2.956 1.00 84.19 110 GLY A O 1
ATOM 886 N N . CYS A 1 111 ? 16.588 -3.887 -0.968 1.00 78.88 111 CYS A N 1
ATOM 887 C CA . CYS A 1 111 ? 17.342 -5.130 -0.972 1.00 78.88 111 CYS A CA 1
ATOM 888 C C . CYS A 1 111 ? 17.255 -5.759 0.416 1.00 78.88 111 CYS A C 1
ATOM 890 O O . CYS A 1 111 ? 17.404 -5.056 1.415 1.00 78.88 111 CYS A O 1
ATOM 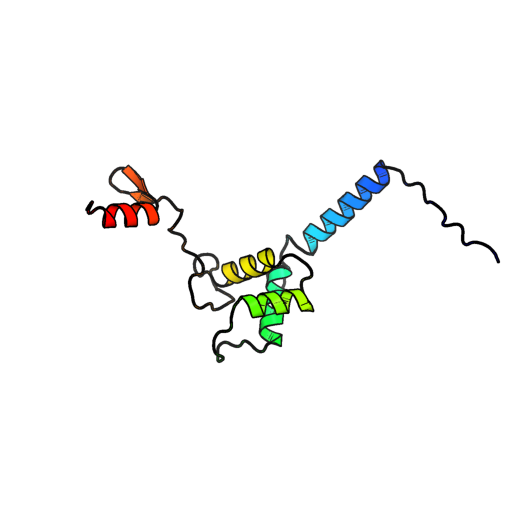892 N N . PHE A 1 112 ? 17.074 -7.077 0.486 1.00 71.69 112 PHE A N 1
ATOM 893 C CA . PHE A 1 112 ? 17.045 -7.796 1.759 1.00 71.69 112 PHE A CA 1
ATOM 894 C C . PHE A 1 112 ? 18.384 -7.719 2.518 1.00 71.69 112 PHE A C 1
ATOM 896 O O . PHE A 1 112 ? 18.411 -7.884 3.734 1.00 71.69 112 PHE A O 1
ATOM 903 N N . THR A 1 113 ? 19.498 -7.463 1.822 1.00 66.00 113 THR A N 1
ATOM 904 C CA . THR A 1 113 ? 20.856 -7.570 2.378 1.00 66.00 113 THR A CA 1
ATOM 905 C C . THR A 1 113 ? 21.412 -6.291 2.999 1.00 66.00 113 THR A C 1
ATOM 907 O O . THR A 1 113 ? 22.438 -6.364 3.673 1.00 66.00 113 THR A O 1
ATOM 910 N N . LYS A 1 114 ? 20.792 -5.123 2.769 1.00 63.25 114 LYS A N 1
ATOM 911 C CA . LYS A 1 114 ? 21.405 -3.841 3.158 1.00 63.25 114 LYS A CA 1
ATOM 912 C C . LYS A 1 114 ? 21.585 -3.728 4.678 1.00 63.25 114 LYS A C 1
ATOM 914 O O . LYS A 1 114 ? 22.682 -3.418 5.129 1.00 63.25 114 LYS A O 1
ATOM 919 N N . ASP A 1 115 ? 20.547 -4.083 5.435 1.00 59.16 115 ASP A N 1
ATOM 920 C CA . ASP A 1 115 ? 20.532 -3.991 6.903 1.00 59.16 115 ASP A CA 1
ATOM 921 C C . ASP A 1 115 ? 20.625 -5.362 7.600 1.00 59.16 115 ASP A C 1
ATOM 923 O O . ASP A 1 115 ? 20.867 -5.446 8.806 1.00 59.16 115 ASP A O 1
ATOM 927 N N . THR A 1 116 ? 20.448 -6.459 6.856 1.00 64.31 116 THR A N 1
ATOM 928 C CA . THR A 1 116 ? 20.527 -7.816 7.413 1.00 64.31 116 THR A CA 1
ATOM 929 C C . THR A 1 116 ? 21.986 -8.199 7.613 1.00 64.31 116 THR A C 1
ATOM 931 O O . THR A 1 116 ? 22.704 -8.466 6.649 1.00 64.31 116 THR A O 1
ATOM 934 N N . LYS A 1 117 ? 22.423 -8.243 8.875 1.00 69.88 117 LYS A N 1
ATOM 935 C CA . LYS A 1 117 ? 23.743 -8.766 9.235 1.00 69.88 117 LYS A CA 1
ATOM 936 C C . LYS A 1 117 ? 23.763 -10.277 9.028 1.00 69.88 117 LYS A C 1
ATOM 938 O O . LYS A 1 117 ? 22.937 -10.995 9.590 1.00 69.88 117 LYS A O 1
ATOM 943 N N . VAL A 1 118 ? 24.699 -10.747 8.214 1.00 75.19 118 VAL A N 1
ATOM 944 C CA . VAL A 1 118 ? 24.914 -12.167 7.935 1.00 75.19 118 VAL A CA 1
ATOM 945 C C . VAL A 1 118 ? 26.113 -12.641 8.747 1.00 75.19 118 VAL A C 1
ATOM 947 O O . VAL A 1 118 ? 27.140 -11.962 8.792 1.00 75.19 118 VAL A O 1
ATOM 950 N N . ALA A 1 119 ? 25.973 -13.807 9.378 1.00 81.62 119 ALA A N 1
ATOM 951 C CA . ALA A 1 119 ? 27.074 -14.472 10.059 1.00 81.62 119 ALA A CA 1
ATOM 952 C C . ALA A 1 119 ? 28.048 -15.047 9.029 1.00 81.62 119 ALA A C 1
ATOM 954 O O . ALA A 1 119 ? 27.685 -15.902 8.218 1.00 81.62 119 ALA A O 1
ATOM 955 N N . LEU A 1 120 ? 29.281 -14.563 9.061 1.00 81.25 120 LEU A N 1
ATOM 956 C CA . LEU A 1 120 ? 30.383 -15.039 8.243 1.00 81.25 120 LEU A CA 1
ATOM 957 C C . LEU A 1 120 ? 31.109 -16.190 8.952 1.00 81.25 120 LEU A C 1
ATOM 959 O O . LEU A 1 120 ? 31.040 -16.357 10.170 1.00 81.25 120 LEU A O 1
ATOM 963 N N . THR A 1 121 ? 31.833 -16.997 8.179 1.00 79.62 121 THR A N 1
ATOM 964 C CA . THR A 1 121 ? 32.577 -18.170 8.677 1.00 79.62 121 THR A CA 1
ATOM 965 C C . THR A 1 121 ? 33.710 -17.824 9.643 1.00 79.62 121 THR A C 1
ATOM 967 O O . THR A 1 121 ? 34.186 -18.694 10.362 1.00 79.62 121 THR A O 1
ATOM 970 N N . ASP A 1 122 ? 34.143 -16.566 9.665 1.00 80.25 122 ASP A N 1
ATOM 971 C CA . ASP A 1 122 ? 35.153 -16.024 10.578 1.00 80.25 122 ASP A CA 1
ATOM 972 C C . ASP A 1 122 ? 34.565 -15.530 11.917 1.00 80.25 122 ASP A C 1
ATOM 974 O O . ASP A 1 122 ? 35.289 -15.000 12.758 1.00 80.25 122 ASP A O 1
ATOM 978 N N . GLY A 1 123 ? 33.254 -15.702 12.124 1.00 80.50 123 GLY A N 1
ATOM 979 C CA . GLY A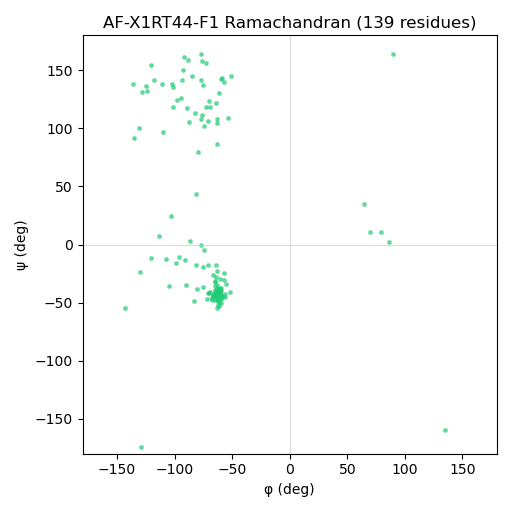 1 123 ? 32.548 -15.306 13.341 1.00 80.50 123 GLY A CA 1
ATOM 980 C C . GLY A 1 123 ? 32.063 -13.853 13.360 1.00 80.50 123 GLY A C 1
ATOM 981 O O . GLY A 1 123 ? 31.481 -13.433 14.362 1.00 80.50 123 GLY A O 1
ATOM 982 N N . ARG A 1 124 ? 32.260 -13.074 12.286 1.00 80.50 124 ARG A N 1
ATOM 983 C CA . ARG A 1 124 ? 31.750 -11.696 12.182 1.00 80.50 124 ARG A CA 1
ATOM 984 C C . ARG A 1 124 ? 30.299 -11.671 11.687 1.00 80.50 124 ARG A C 1
ATOM 986 O O . ARG A 1 124 ? 29.906 -12.467 10.844 1.00 80.50 124 ARG A O 1
ATOM 993 N N . ASN A 1 125 ? 29.510 -10.718 12.188 1.00 81.19 125 ASN A N 1
ATOM 994 C CA . ASN A 1 125 ? 28.146 -10.434 11.723 1.00 81.19 125 ASN A CA 1
ATOM 995 C C . ASN A 1 125 ? 28.132 -9.084 11.001 1.00 81.19 125 ASN A C 1
ATOM 997 O O . ASN A 1 125 ? 28.046 -8.041 11.655 1.00 81.19 125 ASN A O 1
ATOM 1001 N N . LEU A 1 126 ? 28.219 -9.109 9.672 1.00 78.69 126 LEU A N 1
ATOM 1002 C CA . LEU A 1 126 ? 28.304 -7.904 8.842 1.00 78.69 126 LEU A CA 1
ATOM 1003 C C . LEU A 1 126 ? 27.104 -7.799 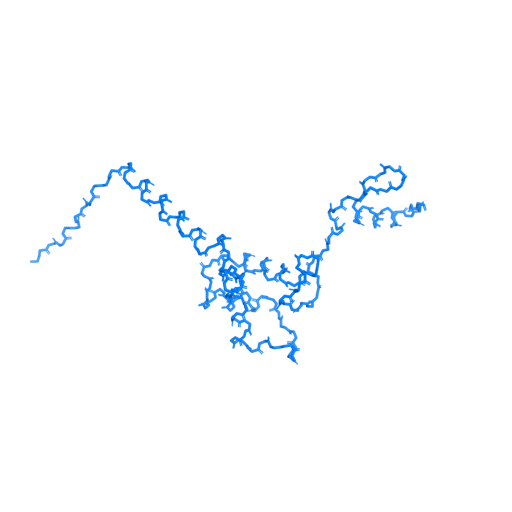7.905 1.00 78.69 126 LEU A C 1
ATOM 1005 O O . LEU A 1 126 ? 26.627 -8.804 7.375 1.00 78.69 126 LEU A O 1
ATOM 1009 N N . SER A 1 127 ? 26.602 -6.584 7.705 1.00 79.56 127 SER A N 1
ATOM 1010 C CA . SER A 1 127 ? 25.635 -6.305 6.646 1.00 79.56 127 SER A CA 1
ATOM 1011 C C . SER A 1 127 ? 26.336 -6.222 5.289 1.00 79.56 127 SER A C 1
ATOM 1013 O O . SER A 1 127 ? 27.556 -6.069 5.192 1.00 79.56 127 SER A O 1
ATOM 1015 N N . PHE A 1 128 ? 25.570 -6.309 4.204 1.00 74.88 128 PHE A N 1
ATOM 1016 C CA . PHE A 1 128 ? 26.142 -6.192 2.861 1.00 74.88 128 PHE A CA 1
ATOM 1017 C C . PHE A 1 128 ? 26.741 -4.806 2.589 1.00 74.88 128 PHE A C 1
ATOM 1019 O O . PHE A 1 128 ? 27.689 -4.685 1.818 1.00 74.88 128 PHE A O 1
ATOM 1026 N N . GLU A 1 129 ? 26.230 -3.766 3.249 1.00 78.88 129 GLU A N 1
ATOM 1027 C CA . GLU A 1 129 ? 26.806 -2.421 3.195 1.00 78.88 129 GLU A CA 1
ATOM 1028 C C . GLU A 1 129 ? 28.181 -2.374 3.878 1.00 78.88 129 GLU A C 1
ATOM 1030 O O . GLU A 1 129 ? 29.146 -1.905 3.274 1.00 78.88 129 GLU A O 1
ATOM 1035 N N . GLU A 1 130 ? 28.297 -2.963 5.073 1.00 81.94 130 GLU A N 1
ATOM 1036 C CA . GLU A 1 130 ? 29.565 -3.090 5.806 1.00 81.94 130 GLU A CA 1
ATOM 1037 C C . GLU A 1 130 ? 30.601 -3.898 4.992 1.00 81.94 130 GLU A C 1
ATOM 1039 O O . GLU A 1 130 ? 31.766 -3.511 4.902 1.00 81.94 130 GLU A O 1
ATOM 1044 N N . LEU A 1 131 ? 30.169 -4.959 4.299 1.00 79.50 131 LEU A N 1
ATOM 1045 C CA . LEU A 1 131 ? 31.019 -5.752 3.398 1.00 79.50 131 LEU A CA 1
ATOM 1046 C C . LEU A 1 131 ? 31.518 -4.963 2.177 1.00 79.50 131 LEU A C 1
ATOM 1048 O O . LEU A 1 131 ? 32.680 -5.091 1.783 1.00 79.50 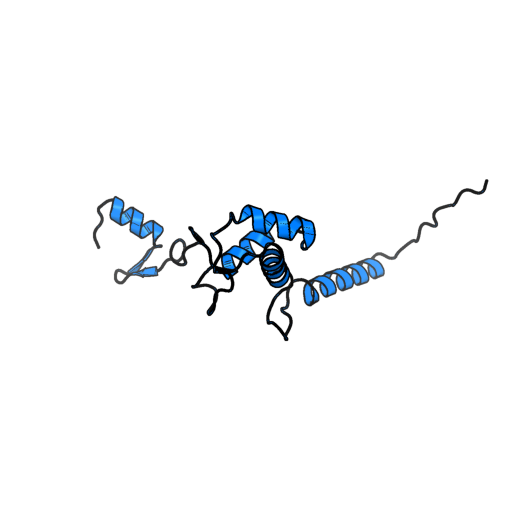131 LEU A O 1
ATOM 1052 N N . ILE A 1 132 ? 30.663 -4.137 1.566 1.00 80.75 132 ILE A N 1
ATOM 1053 C CA . ILE A 1 132 ? 31.071 -3.265 0.454 1.00 80.75 132 ILE A CA 1
ATOM 1054 C C . ILE A 1 132 ? 32.096 -2.234 0.938 1.00 80.75 132 ILE A C 1
ATOM 1056 O O . ILE A 1 132 ? 33.056 -1.942 0.219 1.00 80.75 132 ILE A O 1
ATOM 1060 N N . GLU A 1 133 ? 31.927 -1.684 2.140 1.00 84.31 133 GLU A N 1
ATOM 1061 C CA . GLU A 1 133 ? 32.908 -0.770 2.724 1.00 84.31 133 GLU A CA 1
ATOM 1062 C C . GLU A 1 133 ? 34.257 -1.439 3.000 1.00 84.31 133 GLU A C 1
ATOM 1064 O O . GLU A 1 133 ? 35.291 -0.854 2.675 1.00 84.31 133 GLU A O 1
ATOM 1069 N N . GLU A 1 134 ? 34.272 -2.648 3.567 1.00 83.69 134 GLU A N 1
ATOM 1070 C CA . GLU A 1 134 ? 35.507 -3.414 3.786 1.00 83.69 134 GLU A CA 1
ATOM 1071 C C . GLU A 1 134 ? 36.222 -3.709 2.462 1.00 83.69 134 GLU A C 1
ATOM 1073 O O . GLU A 1 134 ? 37.428 -3.475 2.335 1.00 83.69 134 GLU A O 1
ATOM 1078 N N . SER A 1 135 ? 35.464 -4.119 1.441 1.00 81.00 135 SER A N 1
ATOM 1079 C CA . SER A 1 135 ? 35.993 -4.361 0.098 1.00 81.00 135 SER A CA 1
ATOM 1080 C C . SER A 1 135 ? 36.607 -3.095 -0.516 1.00 81.00 135 SER A C 1
ATOM 1082 O O . SER A 1 135 ? 37.711 -3.142 -1.062 1.00 81.00 135 SER A O 1
ATOM 1084 N N . ARG A 1 136 ? 35.955 -1.932 -0.364 1.00 86.25 136 ARG A N 1
ATOM 1085 C CA . ARG A 1 136 ? 36.494 -0.628 -0.804 1.00 86.25 136 ARG A CA 1
ATOM 1086 C C . ARG A 1 136 ? 37.753 -0.214 -0.042 1.00 86.25 136 ARG A C 1
ATOM 1088 O O . ARG A 1 136 ? 38.610 0.448 -0.620 1.00 86.25 136 ARG A O 1
ATOM 1095 N N . LYS A 1 137 ? 37.876 -0.606 1.228 1.00 87.31 137 LYS A N 1
ATOM 1096 C CA . LYS A 1 137 ? 39.074 -0.404 2.063 1.00 87.31 137 LYS A CA 1
ATOM 1097 C C . LYS A 1 137 ? 40.200 -1.398 1.735 1.00 87.31 137 LYS A C 1
ATOM 1099 O O . LYS A 1 137 ? 41.271 -1.313 2.326 1.00 87.31 137 LYS A O 1
ATOM 1104 N N . GLY A 1 138 ? 39.986 -2.310 0.781 1.00 81.50 138 GLY A N 1
ATOM 1105 C CA . GLY A 1 138 ? 40.987 -3.274 0.322 1.00 81.50 138 GLY A CA 1
ATOM 1106 C C . GLY A 1 138 ? 41.159 -4.484 1.239 1.00 81.50 138 GLY A C 1
ATOM 1107 O O . GLY A 1 138 ? 42.096 -5.258 1.046 1.00 81.50 138 GLY A O 1
ATOM 1108 N N . ILE A 1 139 ? 40.266 -4.667 2.214 1.00 71.94 139 ILE A N 1
ATOM 1109 C CA . ILE A 1 139 ? 40.258 -5.843 3.081 1.00 71.94 139 ILE A CA 1
ATOM 1110 C C . ILE A 1 139 ? 39.682 -6.995 2.256 1.00 71.94 139 ILE A C 1
ATOM 1112 O O . ILE A 1 139 ? 38.518 -6.976 1.855 1.00 71.94 139 ILE A O 1
ATOM 1116 N N . LYS A 1 140 ? 40.530 -7.973 1.939 1.00 63.06 140 LYS A N 1
ATOM 1117 C CA . LYS A 1 140 ? 40.116 -9.242 1.338 1.00 63.06 140 LYS A CA 1
ATOM 1118 C C . LYS A 1 140 ? 40.004 -10.264 2.464 1.00 63.06 140 LYS A C 1
ATOM 1120 O O . LYS A 1 140 ? 40.973 -10.436 3.201 1.00 63.06 140 LYS A O 1
ATOM 1125 N N . ASN A 1 141 ? 38.833 -10.882 2.590 1.00 58.88 141 ASN A N 1
ATOM 1126 C CA . ASN A 1 141 ? 38.648 -12.078 3.413 1.00 58.88 141 ASN A CA 1
ATOM 1127 C C . ASN A 1 141 ? 39.387 -13.264 2.793 1.00 58.88 141 ASN A C 1
ATOM 1129 O O . ASN A 1 141 ? 39.388 -13.349 1.541 1.00 58.88 141 ASN A O 1
#

InterPro domains:
  IPR002205 DNA topoisomerase, type IIA, domain A [PF00521] (32-117)
  IPR002205 DNA topoisomerase, type IIA, domain A [PS52040] (34-141)
  IPR002205 DNA topoisomerase, type IIA, domain A [SM00434] (11-140)
  IPR006141 Intein N-terminal splicing region [PS50817] (111-141)
  IPR013758 DNA topoisomerase, type IIA, domain A, alpha-beta [G3DSA:3.90.199.10] (6-122)
  IPR013760 DNA topoisomerase, type IIA-like domain superfamily [SSF56719] (7-115)
  IPR050220 Type II DNA Topoisomerases [PTHR43493] (9-119)

Organism: NCBI:txid412755

pLDDT: mean 87.91, std 11.37, range [46.25, 96.94]

Mean predicted aligned error: 9.83 Å

Secondary structure (DSSP, 8-state):
------------HHHHHHHHHHHHHHHHIIIIISPPTTT---HHHHHHHHHHHHTT--TTSPP--HHHHHHHHHHHT--S-HHHHHHHHHHHH-TTT-SS-SS---S----TTSS-PEEPTTS-EE-HHHHHHHHHTT---

Radius of gyration: 23.97 Å; Cα contacts (8 Å, |Δi|>4): 109; chains: 1; bounding box: 79×53×52 Å